Protein AF-A0A3D2YHN2-F1 (afdb_monomer)

Nearest PDB structures (foldseek):
  4n6c-assembly2_B  TM=9.951E-01  e=3.943E-09  Streptococcus pneumoniae CDC1873-00
  5com-assembly2_B  TM=9.867E-01  e=5.156E-09  Clostridioides difficile 630
  5cqv-assembly1_B  TM=9.433E-01  e=5.621E-07  Streptococcus agalactiae 2603V/R
  5cog-assembly1_A  TM=9.825E-01  e=1.256E-06  Saccharomyces cerevisiae
  5civ-assembly1_A  TM=9.525E-01  e=9.609E-07  Paenibacillus dendritiformis

Foldseek 3Di:
DVQLQPDDPPDPGGVLLVVLQVVLQVVQVVVQVVCVVVVHDHDPPHPVDDPVRVVVSSVVSCVPTSVDDSVVD

Radius of gyration: 14.03 Å; Cα contacts (8 Å, |Δi|>4): 70; chains: 1; bounding box: 25×31×37 Å

Sequence (73 aa):
EALKDKRVPGVDRTPAENLAYQVGWTTLLLKWEADKKRGMDVKTPSEQFKWNQLGGLYQWFTDTYAHLSLAEL

Structure (mmCIF, N/CA/C/O backbone):
data_AF-A0A3D2YHN2-F1
#
_entry.id   AF-A0A3D2YHN2-F1
#
loop_
_atom_site.group_PDB
_atom_site.id
_atom_site.type_symbol
_atom_site.label_atom_id
_atom_site.label_alt_id
_atom_site.label_comp_id
_atom_site.label_asym_id
_atom_site.label_entity_id
_atom_site.label_seq_id
_atom_site.pdbx_PDB_ins_code
_atom_site.Cartn_x
_atom_site.Cartn_y
_atom_site.Cartn_z
_atom_site.occupancy
_atom_site.B_iso_or_equiv
_atom_site.auth_seq_id
_atom_site.auth_comp_id
_atom_site.auth_asym_id
_atom_site.auth_atom_id
_atom_site.pdbx_PDB_model_num
ATOM 1 N N . GLU A 1 1 ? 12.987 3.961 -15.096 1.00 93.94 1 GLU A N 1
ATOM 2 C CA . GLU A 1 1 ? 11.670 3.862 -15.774 1.00 93.94 1 GLU A CA 1
ATOM 3 C C . GLU A 1 1 ? 11.477 2.683 -16.699 1.00 93.94 1 GLU A C 1
ATOM 5 O O . GLU A 1 1 ? 10.464 2.023 -16.553 1.00 93.94 1 GLU A O 1
ATOM 10 N N . ALA A 1 2 ? 12.410 2.330 -17.584 1.00 95.44 2 ALA A N 1
ATOM 11 C CA . ALA A 1 2 ? 12.179 1.260 -18.570 1.00 95.44 2 ALA A CA 1
ATOM 12 C C . ALA A 1 2 ? 11.699 -0.104 -18.010 1.00 95.44 2 ALA A C 1
ATOM 14 O O . ALA A 1 2 ? 11.073 -0.873 -18.731 1.00 95.44 2 ALA A O 1
ATOM 15 N N . LEU A 1 3 ? 11.995 -0.422 -16.743 1.00 96.81 3 LEU A N 1
ATOM 16 C CA . LEU A 1 3 ? 11.617 -1.686 -16.096 1.00 96.81 3 LEU A CA 1
ATOM 17 C C . LEU A 1 3 ? 10.535 -1.533 -15.020 1.00 96.81 3 LEU A C 1
ATOM 19 O O . LEU A 1 3 ? 10.219 -2.514 -14.353 1.00 96.81 3 LEU A O 1
ATOM 23 N N . LYS A 1 4 ? 9.987 -0.327 -14.845 1.00 97.50 4 LYS A N 1
ATOM 24 C CA . LYS A 1 4 ? 9.055 0.028 -13.767 1.00 97.50 4 LYS A CA 1
A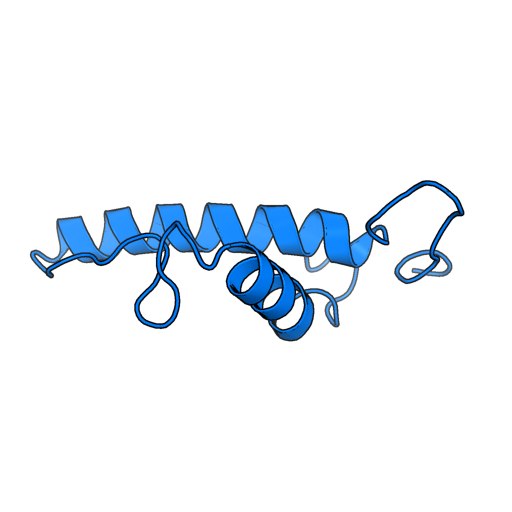TOM 25 C C . LYS A 1 4 ? 7.902 -0.975 -13.635 1.00 97.50 4 LYS A C 1
ATOM 27 O O . LYS A 1 4 ? 7.650 -1.477 -12.543 1.00 97.50 4 LYS A O 1
ATO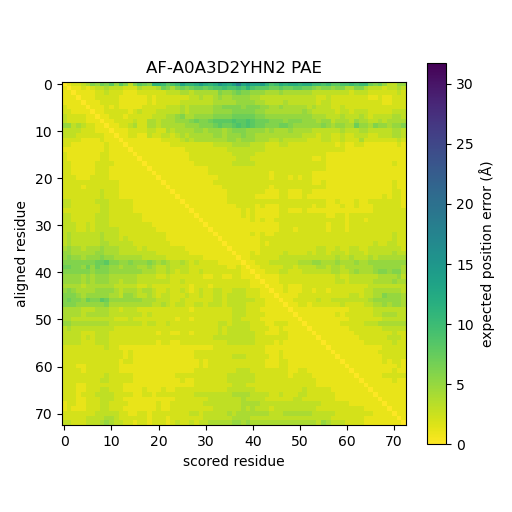M 32 N N . ASP A 1 5 ? 7.273 -1.297 -14.762 1.00 97.75 5 ASP A N 1
ATOM 33 C CA . ASP A 1 5 ? 6.093 -2.166 -14.832 1.00 97.75 5 ASP A CA 1
ATOM 34 C C . ASP A 1 5 ? 6.432 -3.568 -15.366 1.00 97.75 5 ASP A C 1
ATOM 36 O O . ASP A 1 5 ? 5.556 -4.353 -15.734 1.00 97.75 5 ASP A O 1
ATOM 40 N N . LYS A 1 6 ? 7.725 -3.919 -15.428 1.00 97.88 6 LYS A N 1
ATOM 41 C CA . LYS A 1 6 ? 8.147 -5.228 -15.926 1.00 97.88 6 LYS A CA 1
ATOM 42 C C . LYS A 1 6 ? 7.864 -6.302 -14.882 1.00 97.88 6 LYS A C 1
ATOM 44 O O . LYS A 1 6 ? 8.468 -6.323 -13.811 1.00 97.88 6 LYS A O 1
ATOM 49 N N . ARG A 1 7 ? 7.000 -7.249 -15.243 1.00 97.50 7 ARG A N 1
ATOM 50 C CA . ARG A 1 7 ? 6.743 -8.461 -14.462 1.00 97.50 7 ARG A CA 1
ATOM 51 C C . ARG A 1 7 ? 7.792 -9.530 -14.770 1.00 97.50 7 ARG A C 1
ATOM 53 O O . ARG A 1 7 ? 8.179 -9.719 -15.925 1.00 97.50 7 ARG A O 1
ATOM 60 N N . VAL A 1 8 ? 8.253 -10.225 -13.734 1.00 97.12 8 VAL A N 1
ATOM 61 C CA . VAL A 1 8 ? 9.236 -11.313 -13.833 1.00 97.12 8 VAL A CA 1
ATOM 62 C C . VAL A 1 8 ? 8.568 -12.616 -13.383 1.00 97.12 8 VAL A C 1
ATOM 64 O O . VAL A 1 8 ? 7.903 -12.609 -12.347 1.00 97.12 8 VAL A O 1
ATOM 67 N N . PRO A 1 9 ? 8.702 -13.730 -14.128 1.00 96.88 9 PRO A N 1
ATOM 68 C CA . PRO A 1 9 ? 8.147 -15.016 -13.711 1.00 96.88 9 PRO A CA 1
ATOM 69 C C . PRO A 1 9 ? 8.621 -15.415 -12.307 1.00 96.88 9 PRO A C 1
ATOM 71 O O . PRO A 1 9 ? 9.808 -15.320 -12.004 1.00 96.88 9 PRO A O 1
ATOM 74 N N . GLY A 1 10 ? 7.691 -15.852 -11.456 1.00 95.88 10 GLY A N 1
ATOM 75 C CA . GLY A 1 10 ? 7.976 -16.197 -10.058 1.00 95.88 10 GLY A CA 1
ATOM 76 C C . GLY A 1 10 ? 8.062 -15.003 -9.099 1.00 95.88 10 GLY A C 1
ATOM 77 O O . GLY A 1 10 ? 8.341 -15.208 -7.922 1.00 95.88 10 GLY A O 1
ATOM 78 N N . VAL A 1 11 ? 7.816 -13.774 -9.573 1.00 96.25 11 VAL A N 1
ATOM 79 C CA . VAL A 1 11 ? 7.739 -12.568 -8.739 1.00 96.25 11 VAL A CA 1
ATOM 80 C C . VAL A 1 11 ? 6.343 -11.952 -8.843 1.00 96.25 11 VAL A C 1
ATOM 82 O O . VAL A 1 11 ? 5.885 -11.583 -9.925 1.00 96.25 11 VAL A O 1
ATOM 85 N N . ASP A 1 12 ? 5.682 -11.805 -7.695 1.00 94.56 12 ASP A N 1
ATOM 86 C CA . ASP A 1 12 ? 4.279 -11.377 -7.619 1.00 94.56 12 ASP A CA 1
ATOM 87 C C . ASP A 1 12 ? 4.044 -9.908 -7.985 1.00 94.56 12 ASP A C 1
ATOM 89 O O . ASP A 1 12 ? 2.925 -9.545 -8.342 1.00 94.56 12 ASP A O 1
ATOM 93 N N . ARG A 1 13 ? 5.061 -9.044 -7.879 1.00 96.81 13 ARG A N 1
ATOM 94 C CA . ARG A 1 13 ? 4.929 -7.589 -8.062 1.00 96.81 13 ARG A CA 1
ATOM 95 C C . ARG A 1 13 ? 5.976 -7.034 -9.019 1.00 96.81 13 ARG A C 1
ATOM 97 O O . ARG A 1 13 ? 7.130 -7.463 -8.995 1.00 96.81 13 ARG A O 1
ATOM 104 N N . THR A 1 14 ? 5.591 -6.052 -9.824 1.00 98.31 14 THR A N 1
ATOM 105 C CA . THR A 1 14 ? 6.542 -5.195 -10.5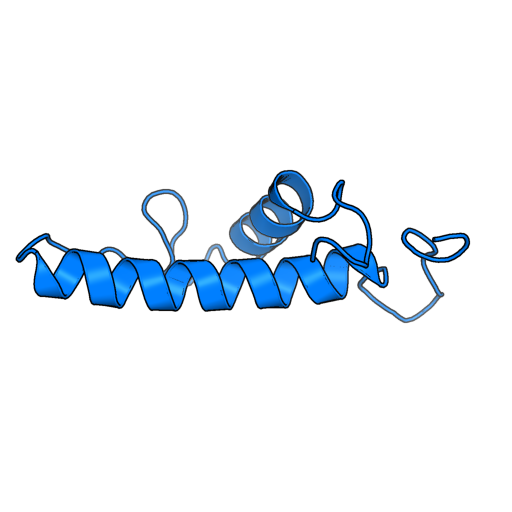53 1.00 98.31 14 THR A CA 1
ATOM 106 C C . THR A 1 14 ? 7.306 -4.287 -9.576 1.00 98.31 14 THR A C 1
ATOM 108 O O . THR A 1 14 ? 6.896 -4.143 -8.418 1.00 98.31 14 THR A O 1
ATOM 111 N N . PRO A 1 15 ? 8.410 -3.641 -9.996 1.00 98.50 15 PRO A N 1
ATOM 112 C CA . PRO A 1 15 ? 9.068 -2.622 -9.180 1.00 98.50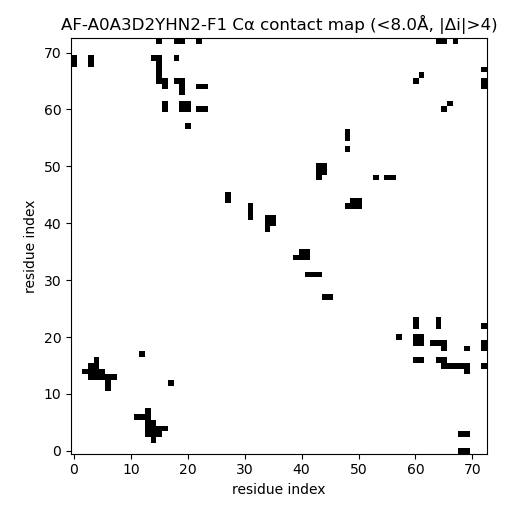 15 PRO A CA 1
ATOM 113 C C . PRO A 1 15 ? 8.121 -1.531 -8.650 1.00 98.50 15 PRO A C 1
ATOM 115 O O . PRO A 1 15 ? 8.155 -1.243 -7.454 1.00 98.50 15 PRO A O 1
ATOM 118 N N . ALA A 1 16 ? 7.240 -0.976 -9.491 1.00 98.44 16 ALA A N 1
ATOM 119 C CA . ALA A 1 16 ? 6.278 0.038 -9.047 1.00 98.44 16 ALA A CA 1
ATOM 120 C C . ALA A 1 16 ? 5.235 -0.514 -8.072 1.00 98.44 16 ALA A C 1
ATOM 122 O O . ALA A 1 16 ? 4.963 0.117 -7.058 1.00 98.44 16 ALA A O 1
ATOM 123 N N . GLU A 1 17 ? 4.690 -1.705 -8.324 1.00 98.50 17 GLU A N 1
ATOM 124 C CA . GLU A 1 17 ? 3.741 -2.358 -7.411 1.00 98.50 17 GLU A CA 1
ATOM 125 C C . GLU A 1 17 ? 4.380 -2.673 -6.049 1.00 98.50 17 GLU A C 1
ATOM 127 O O . GLU A 1 17 ? 3.723 -2.596 -5.008 1.00 98.50 17 GLU A O 1
ATOM 132 N N . ASN A 1 18 ? 5.670 -3.022 -6.035 1.00 98.31 18 ASN A N 1
ATOM 133 C CA . ASN A 1 18 ? 6.411 -3.274 -4.804 1.00 98.31 18 ASN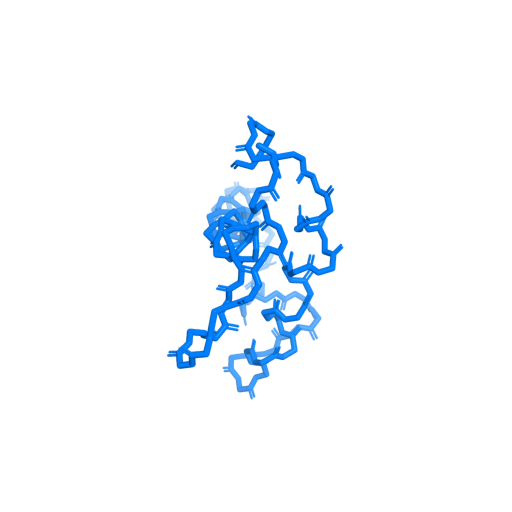 A CA 1
ATOM 134 C C . ASN A 1 18 ? 6.566 -1.990 -3.977 1.00 98.31 18 ASN A C 1
ATOM 136 O O . ASN A 1 18 ? 6.269 -2.004 -2.784 1.00 98.31 18 ASN A O 1
ATOM 140 N N . LEU A 1 19 ? 6.949 -0.874 -4.603 1.00 98.50 19 LEU A N 1
ATOM 141 C CA . LEU A 1 19 ? 7.025 0.417 -3.912 1.00 98.50 19 LEU A CA 1
ATOM 142 C C . LEU A 1 19 ? 5.641 0.920 -3.482 1.00 98.50 19 LEU A C 1
ATOM 144 O O . LEU A 1 19 ? 5.467 1.288 -2.323 1.00 98.50 19 LEU A O 1
ATOM 148 N N . ALA A 1 20 ? 4.634 0.834 -4.355 1.00 98.56 20 ALA A N 1
ATOM 149 C CA . ALA A 1 20 ? 3.244 1.185 -4.059 1.00 98.56 20 ALA A CA 1
ATOM 150 C C . ALA A 1 20 ? 2.708 0.462 -2.814 1.00 98.56 20 ALA A C 1
ATOM 152 O O . ALA A 1 20 ? 1.989 1.052 -2.010 1.00 98.56 20 ALA A O 1
ATOM 153 N N . TYR A 1 21 ? 3.093 -0.801 -2.613 1.00 98.44 21 TYR A N 1
ATOM 154 C CA . TYR A 1 21 ? 2.756 -1.552 -1.407 1.00 98.44 21 TYR A CA 1
ATOM 155 C C . TYR A 1 21 ? 3.359 -0.929 -0.135 1.00 98.44 21 TYR A C 1
ATOM 157 O O . TYR A 1 21 ? 2.669 -0.832 0.882 1.00 98.44 21 TYR A O 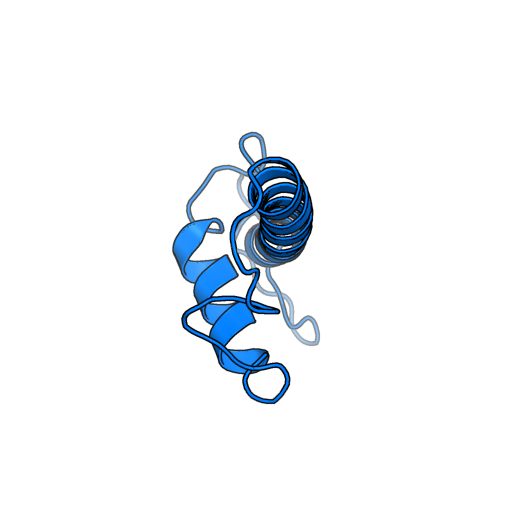1
ATOM 165 N N . GLN A 1 22 ? 4.620 -0.480 -0.179 1.00 98.56 22 GLN A N 1
ATOM 166 C CA . GLN A 1 22 ? 5.270 0.175 0.966 1.00 98.56 22 GLN A CA 1
ATOM 167 C C . GLN A 1 22 ? 4.655 1.553 1.238 1.00 98.56 22 GLN A C 1
ATOM 169 O O . GLN A 1 22 ? 4.331 1.878 2.385 1.00 98.56 22 GLN A O 1
ATOM 174 N N . VAL A 1 23 ? 4.446 2.342 0.180 1.00 98.44 23 VAL A N 1
ATOM 175 C CA . VAL A 1 23 ? 3.804 3.664 0.241 1.00 98.44 23 VAL A CA 1
ATOM 176 C C . VAL A 1 23 ? 2.401 3.547 0.831 1.00 98.44 23 VAL A C 1
ATOM 178 O O . VAL A 1 23 ? 2.052 4.288 1.750 1.00 98.44 23 VAL A O 1
ATOM 181 N N . GLY A 1 24 ? 1.614 2.567 0.384 1.00 98.25 24 GLY A N 1
ATOM 182 C CA . GLY A 1 24 ? 0.273 2.314 0.900 1.00 98.25 24 GLY A CA 1
ATOM 183 C C . GLY A 1 24 ? 0.248 2.043 2.404 1.00 98.25 24 GLY A C 1
ATOM 184 O O . GLY A 1 24 ? -0.490 2.698 3.142 1.00 98.25 24 GLY A O 1
ATOM 185 N N . TRP A 1 25 ? 1.092 1.131 2.893 1.00 98.62 25 TRP A N 1
ATOM 186 C CA . TRP A 1 25 ? 1.131 0.797 4.321 1.00 98.62 25 TRP A CA 1
ATOM 187 C C . TRP A 1 25 ? 1.639 1.934 5.203 1.00 98.62 25 TRP A C 1
ATOM 189 O O . TRP A 1 25 ? 1.046 2.213 6.247 1.00 98.62 25 TRP A O 1
ATOM 199 N N . THR A 1 26 ? 2.718 2.600 4.796 1.00 98.50 26 THR A N 1
ATOM 200 C CA . THR A 1 26 ? 3.272 3.734 5.551 1.00 98.50 26 THR A CA 1
ATOM 201 C C . THR A 1 26 ? 2.297 4.908 5.594 1.00 98.50 26 THR A C 1
ATOM 203 O O . THR A 1 26 ? 2.114 5.506 6.654 1.00 98.50 26 THR A O 1
ATOM 206 N N . THR A 1 27 ? 1.581 5.173 4.498 1.00 98.19 27 THR A N 1
ATOM 207 C CA . THR A 1 27 ? 0.515 6.185 4.450 1.00 98.19 27 THR A CA 1
ATOM 208 C C . THR A 1 27 ? -0.616 5.855 5.421 1.00 98.19 27 THR A C 1
ATOM 210 O O . THR A 1 27 ? -1.057 6.734 6.163 1.00 98.19 27 THR A O 1
ATOM 213 N N . LEU A 1 28 ? -1.070 4.596 5.470 1.00 98.31 28 LEU A N 1
ATOM 214 C CA . LEU A 1 28 ? -2.093 4.176 6.432 1.00 98.31 28 LEU A CA 1
ATOM 215 C C . LEU A 1 28 ? -1.618 4.344 7.876 1.00 98.31 28 LEU A C 1
ATOM 217 O O . LEU A 1 28 ? -2.347 4.914 8.683 1.00 98.31 28 LEU A O 1
ATOM 221 N N . LEU A 1 29 ? -0.392 3.922 8.193 1.00 98.44 29 LEU A N 1
ATOM 222 C CA . LEU A 1 29 ? 0.171 4.053 9.539 1.00 98.44 29 LEU A CA 1
ATOM 223 C C . LEU A 1 29 ? 0.224 5.517 9.996 1.00 98.44 29 LEU A C 1
ATOM 225 O O . LEU A 1 29 ? -0.204 5.840 11.106 1.00 98.44 29 LEU A O 1
ATOM 229 N N . LEU A 1 30 ? 0.705 6.409 9.126 1.00 98.38 30 LEU A N 1
ATOM 230 C CA . LEU A 1 30 ? 0.745 7.848 9.389 1.00 98.38 30 LEU A CA 1
ATOM 231 C C . LEU A 1 30 ? -0.661 8.431 9.560 1.00 98.38 30 LEU A C 1
ATOM 233 O O . LEU A 1 30 ? -0.888 9.227 10.473 1.00 98.38 30 LEU A O 1
ATOM 237 N N . LYS A 1 31 ? -1.613 8.010 8.720 1.00 97.88 31 LYS A N 1
ATOM 238 C CA . LYS A 1 31 ? -3.014 8.428 8.813 1.00 97.88 31 LYS A CA 1
ATOM 239 C C . LYS A 1 31 ? -3.635 8.008 10.142 1.00 97.88 31 LYS A C 1
ATOM 241 O O . LYS A 1 31 ? -4.241 8.846 10.799 1.00 97.88 31 LYS A O 1
ATOM 246 N N . TRP A 1 32 ? -3.463 6.756 10.561 1.00 98.31 32 TRP A N 1
ATOM 247 C CA . TRP A 1 32 ? -3.993 6.262 11.834 1.00 98.31 32 TRP A CA 1
ATOM 248 C C . TRP A 1 32 ? -3.476 7.083 13.017 1.00 98.31 32 TRP A C 1
ATOM 250 O O . TRP A 1 32 ? -4.257 7.490 13.874 1.00 98.31 32 TRP A O 1
ATOM 260 N N . GLU A 1 33 ? -2.174 7.367 13.049 1.00 98.19 33 GLU A N 1
ATOM 261 C CA . GLU A 1 33 ? -1.564 8.159 14.119 1.00 98.19 33 GLU A CA 1
ATOM 262 C C . GLU A 1 33 ? -2.067 9.611 14.118 1.00 98.19 33 GLU A C 1
ATOM 264 O O . GLU A 1 33 ? -2.395 10.161 15.172 1.00 98.19 33 GLU A O 1
ATOM 269 N N . ALA A 1 34 ? -2.166 10.240 12.943 1.00 98.19 34 ALA A N 1
ATOM 270 C CA . ALA A 1 34 ? -2.682 11.600 12.807 1.00 98.19 34 ALA A CA 1
ATOM 271 C C . ALA A 1 34 ? -4.162 11.702 13.211 1.00 98.19 34 ALA A C 1
ATOM 273 O O . ALA A 1 34 ? -4.548 12.623 13.934 1.00 98.19 34 ALA A O 1
ATOM 274 N N . ASP A 1 35 ? -4.982 10.745 12.783 1.00 98.06 35 ASP A N 1
ATOM 275 C CA . ASP A 1 35 ? -6.410 10.699 13.086 1.00 98.06 35 ASP A CA 1
ATOM 276 C C . ASP A 1 35 ? -6.644 10.458 14.583 1.00 98.06 35 ASP A C 1
ATOM 278 O O . ASP A 1 35 ? -7.426 11.176 15.215 1.00 98.06 35 ASP A O 1
ATOM 282 N N . LYS A 1 36 ? -5.872 9.548 15.187 1.00 97.50 36 LYS A N 1
ATOM 283 C CA . LYS A 1 36 ? -5.885 9.305 16.633 1.00 97.50 36 LYS A CA 1
ATOM 284 C C . LYS A 1 36 ? -5.487 10.548 17.428 1.00 97.50 36 LYS A C 1
ATOM 286 O O . LYS A 1 36 ? -6.160 10.890 18.398 1.00 97.50 36 LYS A O 1
ATOM 291 N N . LYS A 1 37 ? -4.436 11.268 17.015 1.00 97.94 37 LYS A N 1
ATOM 292 C CA . LYS A 1 37 ? -4.019 12.539 17.649 1.00 97.94 37 LYS A CA 1
ATOM 293 C C . LYS A 1 37 ? -5.097 13.617 17.591 1.00 97.94 37 LYS A C 1
ATOM 295 O O . LYS A 1 37 ? -5.161 14.461 18.479 1.00 97.94 37 LYS A O 1
ATOM 300 N N . ARG A 1 38 ? -5.953 13.583 16.570 1.00 98.00 38 ARG A N 1
ATOM 301 C CA . ARG A 1 38 ? -7.105 14.482 16.423 1.00 98.00 38 ARG A CA 1
ATOM 302 C C . ARG A 1 38 ? -8.333 14.040 17.226 1.00 98.00 38 ARG A C 1
ATOM 304 O O . ARG A 1 38 ? -9.363 14.701 17.139 1.00 98.00 38 ARG A O 1
ATOM 311 N N . GLY A 1 39 ? -8.242 12.945 17.983 1.00 97.50 39 GLY A N 1
ATOM 312 C CA . GLY A 1 39 ? -9.355 12.388 18.752 1.00 97.50 39 GLY A CA 1
ATOM 313 C C . GLY A 1 39 ? -10.424 11.714 17.889 1.00 97.50 39 GLY A C 1
ATOM 314 O O . GLY A 1 39 ? -11.549 11.546 18.350 1.00 97.50 39 GLY A O 1
ATOM 315 N N . MET A 1 40 ? -10.104 11.362 16.640 1.00 97.62 40 MET A N 1
ATOM 316 C CA . MET A 1 40 ? -11.021 10.639 15.759 1.00 97.62 40 MET A CA 1
ATOM 317 C C . MET A 1 40 ? -10.947 9.136 16.031 1.00 97.62 40 MET A C 1
ATOM 319 O O . MET A 1 40 ? -9.897 8.615 16.412 1.00 97.62 40 MET A O 1
ATOM 323 N N . ASP A 1 41 ? -12.063 8.440 15.811 1.00 95.62 41 ASP A N 1
ATOM 324 C CA . ASP A 1 41 ? -12.073 6.979 15.818 1.00 95.62 41 ASP A CA 1
ATOM 325 C C . ASP A 1 41 ? -11.341 6.449 14.577 1.00 95.62 41 ASP A C 1
ATOM 327 O O . ASP A 1 41 ? -11.543 6.946 13.467 1.00 95.62 41 ASP A O 1
ATOM 331 N N . VAL A 1 42 ? -10.461 5.467 14.770 1.00 97.25 42 VAL A N 1
ATOM 332 C CA . VAL A 1 42 ? -9.557 4.968 13.727 1.00 97.25 42 VAL A CA 1
ATOM 333 C C . VAL A 1 42 ? -9.924 3.539 13.367 1.00 97.25 42 VAL A C 1
ATOM 335 O O . VAL A 1 42 ? -9.765 2.622 14.175 1.00 97.25 42 VAL A O 1
ATOM 338 N N . LYS A 1 43 ? -10.327 3.321 12.113 1.00 96.25 43 LYS A N 1
ATOM 339 C CA . LYS A 1 43 ? -10.540 1.975 11.573 1.00 96.25 43 LYS A CA 1
ATOM 340 C C . LYS A 1 43 ? -9.295 1.438 10.887 1.00 96.25 43 LYS A C 1
ATOM 342 O O . LYS A 1 43 ? -8.664 2.115 10.077 1.00 96.25 43 LYS A O 1
ATOM 347 N N . TH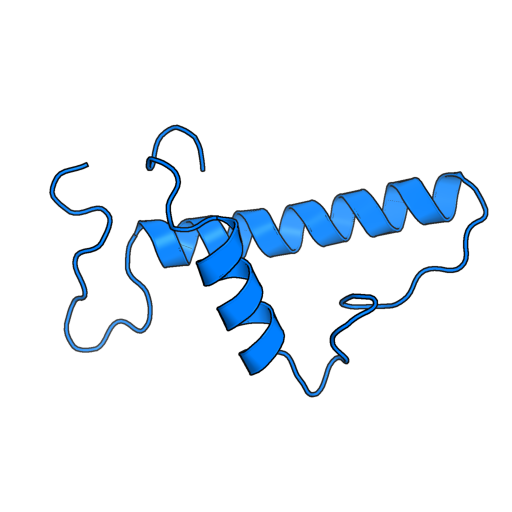R A 1 44 ? -8.977 0.182 11.190 1.00 97.38 44 THR A N 1
ATOM 348 C CA . THR A 1 44 ? -7.830 -0.529 10.618 1.00 97.38 44 THR A CA 1
ATOM 349 C C . THR A 1 44 ? -8.277 -1.750 9.799 1.00 97.38 44 THR A C 1
ATOM 351 O O . THR A 1 44 ? -9.229 -2.432 10.191 1.00 97.38 44 THR A O 1
ATOM 354 N N . PRO A 1 45 ? -7.583 -2.070 8.689 1.00 96.69 45 PRO A N 1
ATOM 355 C CA . PRO A 1 45 ? -6.506 -1.291 8.073 1.00 96.69 45 PRO A CA 1
ATOM 356 C C . PRO A 1 45 ? -6.999 -0.027 7.339 1.00 96.69 45 PRO A C 1
ATOM 358 O O . PRO A 1 45 ? -6.258 0.946 7.243 1.00 96.69 45 PRO A O 1
ATOM 361 N N . SER A 1 46 ? -8.245 0.016 6.867 1.00 96.19 46 SER A N 1
ATOM 362 C CA . SER A 1 46 ? -8.840 1.241 6.320 1.00 96.19 46 SER A CA 1
ATOM 363 C C . SER A 1 46 ? -10.352 1.287 6.552 1.00 96.19 46 SER A C 1
ATOM 365 O O . SER A 1 46 ? -10.940 0.354 7.093 1.00 96.19 46 SER A O 1
ATOM 367 N N . GLU A 1 47 ? -10.999 2.374 6.127 1.00 93.94 47 GLU A N 1
ATOM 368 C CA . GLU A 1 47 ? -12.463 2.492 6.151 1.00 93.94 47 GLU A CA 1
ATOM 369 C C . GLU A 1 47 ? -13.149 1.510 5.186 1.00 93.94 47 GLU A C 1
ATOM 371 O O . GLU A 1 47 ? -14.259 1.051 5.451 1.00 93.94 47 GLU A O 1
ATOM 376 N N . GLN A 1 48 ? -12.496 1.190 4.065 1.00 95.75 48 GLN A N 1
ATOM 377 C CA . GLN A 1 48 ? -13.056 0.367 2.989 1.00 95.75 48 GLN A CA 1
ATOM 378 C C . GLN A 1 48 ? -12.711 -1.122 3.112 1.00 95.75 48 GLN A C 1
ATOM 380 O O . GLN A 1 48 ? -13.429 -1.954 2.559 1.00 95.75 48 GLN A O 1
ATOM 385 N N . PHE A 1 49 ? -11.630 -1.473 3.816 1.00 97.81 49 PHE A N 1
ATOM 386 C CA . PHE A 1 49 ? -11.122 -2.843 3.887 1.00 97.81 49 PHE A CA 1
ATOM 387 C C . PHE A 1 49 ? -10.887 -3.284 5.329 1.00 97.81 49 PHE A C 1
ATOM 389 O O . PHE A 1 49 ? -10.274 -2.572 6.121 1.00 97.81 49 PHE A O 1
ATOM 396 N N . LYS A 1 50 ? -11.316 -4.509 5.645 1.00 97.94 50 LYS A N 1
ATOM 397 C CA . LYS A 1 50 ? -11.009 -5.203 6.905 1.00 97.94 50 LYS A CA 1
ATOM 398 C C . LYS A 1 50 ? -9.708 -6.008 6.800 1.00 97.94 50 LYS A C 1
ATOM 400 O O . LYS A 1 50 ? -9.231 -6.311 5.709 1.00 97.94 50 LYS A O 1
ATOM 405 N N . TRP A 1 51 ? -9.173 -6.448 7.941 1.00 98.25 51 TRP A N 1
ATOM 406 C CA . TRP A 1 51 ? -7.966 -7.291 8.013 1.00 98.25 51 TRP A CA 1
ATOM 407 C C . TRP A 1 51 ? -8.067 -8.632 7.274 1.00 98.25 51 TRP A C 1
ATOM 409 O O . TRP A 1 51 ? -7.053 -9.199 6.891 1.00 98.25 51 TRP A O 1
ATOM 419 N N . ASN A 1 52 ? -9.272 -9.144 7.032 1.00 97.75 52 ASN A N 1
ATOM 420 C CA . ASN A 1 52 ? -9.483 -10.341 6.215 1.00 97.75 52 ASN A CA 1
ATOM 421 C C . ASN A 1 52 ? -9.667 -10.032 4.714 1.00 97.75 52 ASN A C 1
ATOM 423 O O . ASN A 1 52 ? -9.938 -10.940 3.936 1.00 97.75 52 ASN A O 1
ATOM 427 N N . GLN A 1 53 ? -9.521 -8.770 4.297 1.00 98.00 53 GLN A N 1
ATOM 428 C CA . GLN A 1 53 ? -9.688 -8.294 2.918 1.00 98.00 53 GLN A CA 1
ATOM 429 C C . GLN A 1 53 ? -8.397 -7.672 2.361 1.00 98.00 53 GLN A C 1
ATOM 431 O O . GLN A 1 53 ? -8.439 -6.827 1.467 1.00 98.00 53 GLN A O 1
ATOM 436 N N . LEU A 1 54 ? -7.232 -8.094 2.867 1.00 98.12 54 LEU A N 1
ATOM 437 C CA . LEU A 1 54 ? -5.942 -7.504 2.496 1.00 98.12 54 LEU A CA 1
ATOM 438 C C . LEU A 1 54 ? -5.613 -7.629 1.006 1.00 98.12 54 LEU A C 1
ATOM 440 O O . LEU A 1 54 ? -4.989 -6.729 0.463 1.00 98.12 54 LEU A O 1
ATOM 444 N N . GLY A 1 55 ? -6.086 -8.673 0.319 1.00 97.62 55 GLY A N 1
ATOM 445 C CA . GLY A 1 55 ? -5.928 -8.771 -1.137 1.00 97.62 55 GLY A CA 1
ATOM 446 C C . GLY A 1 55 ? -6.551 -7.580 -1.879 1.00 97.62 55 GLY A C 1
ATOM 447 O O . GLY A 1 55 ? -5.912 -6.998 -2.751 1.00 97.62 55 GLY A O 1
ATOM 448 N N . GLY A 1 56 ? -7.756 -7.158 -1.473 1.00 98.00 56 GLY A N 1
ATOM 449 C CA . GLY A 1 56 ? -8.415 -5.971 -2.026 1.00 98.00 56 GLY A CA 1
ATOM 450 C C . GLY A 1 56 ? -7.695 -4.675 -1.656 1.00 98.00 56 GLY A C 1
ATOM 451 O O . GLY A 1 56 ? -7.540 -3.796 -2.499 1.00 98.00 56 GLY A O 1
ATOM 452 N N . LEU A 1 57 ? -7.174 -4.588 -0.429 1.00 98.38 57 LEU A N 1
ATOM 453 C CA . LEU A 1 57 ? -6.364 -3.447 -0.000 1.00 98.38 57 LEU A CA 1
ATOM 454 C C . LEU A 1 57 ? -5.069 -3.316 -0.822 1.00 98.38 57 LEU A C 1
ATOM 456 O O . LEU A 1 57 ? -4.680 -2.212 -1.188 1.00 98.38 57 LEU A O 1
ATOM 460 N N . TYR A 1 58 ? -4.403 -4.428 -1.141 1.00 98.12 58 TYR A N 1
ATOM 461 C CA . TYR A 1 58 ? -3.169 -4.417 -1.936 1.00 98.12 58 TYR A CA 1
ATOM 462 C C . TYR A 1 58 ? -3.423 -4.032 -3.388 1.00 98.12 58 TYR A C 1
ATOM 464 O O . TYR A 1 58 ? -2.619 -3.308 -3.980 1.00 98.12 58 TYR A O 1
ATOM 472 N N . GLN A 1 59 ? -4.547 -4.485 -3.948 1.00 98.19 59 GLN A N 1
ATOM 473 C CA . GLN A 1 59 ? -4.984 -4.022 -5.258 1.00 98.19 59 GLN A CA 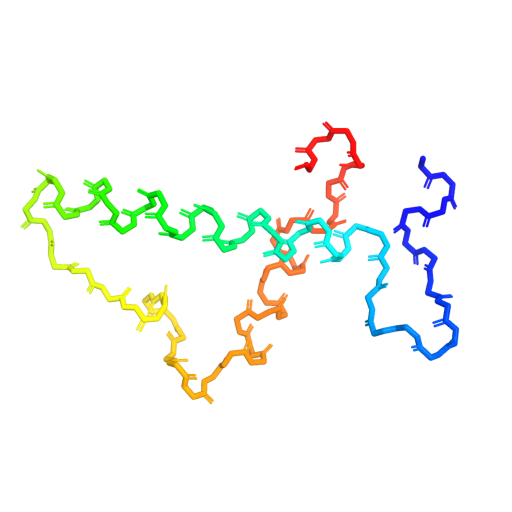1
ATOM 474 C C . GLN A 1 59 ? -5.239 -2.514 -5.226 1.00 98.19 59 GLN A C 1
ATOM 476 O O . GLN A 1 59 ? -4.728 -1.793 -6.072 1.00 98.19 59 GLN A O 1
ATOM 481 N N . TRP A 1 60 ? -5.905 -2.017 -4.181 1.00 98.38 60 TRP A N 1
ATOM 482 C CA . TRP A 1 60 ? -6.130 -0.586 -4.015 1.00 98.38 60 TRP A CA 1
ATOM 483 C C . TRP A 1 60 ? -4.824 0.219 -3.908 1.00 98.38 60 TRP A C 1
ATOM 485 O O . TRP A 1 60 ? -4.727 1.280 -4.517 1.00 98.38 60 TRP A O 1
ATOM 495 N N . PHE A 1 61 ? -3.789 -0.275 -3.214 1.00 98.38 61 PHE A N 1
ATOM 496 C CA . PHE A 1 61 ? -2.462 0.365 -3.233 1.00 98.38 61 PHE A CA 1
ATOM 497 C C . PHE A 1 61 ? -1.876 0.432 -4.644 1.00 98.38 61 PHE A C 1
ATOM 499 O O . PHE A 1 61 ? -1.341 1.465 -5.043 1.00 98.38 61 PHE A O 1
ATOM 506 N N . THR A 1 62 ? -1.993 -0.657 -5.402 1.00 98.12 62 THR A N 1
ATOM 507 C CA . THR A 1 62 ? -1.511 -0.726 -6.786 1.00 98.12 62 THR A CA 1
ATOM 508 C C . THR A 1 62 ? -2.226 0.303 -7.656 1.00 98.12 62 THR A C 1
ATOM 510 O O . THR A 1 62 ? -1.569 1.124 -8.293 1.00 98.12 62 THR A O 1
ATOM 513 N N . ASP A 1 63 ? -3.556 0.336 -7.606 1.00 98.12 63 ASP A N 1
ATOM 514 C CA . ASP A 1 63 ? -4.374 1.269 -8.385 1.00 98.12 63 ASP A CA 1
ATOM 515 C C . ASP A 1 63 ? -4.083 2.733 -7.999 1.00 98.12 63 ASP A C 1
ATOM 517 O O . ASP A 1 63 ? -4.023 3.618 -8.856 1.00 98.12 63 ASP A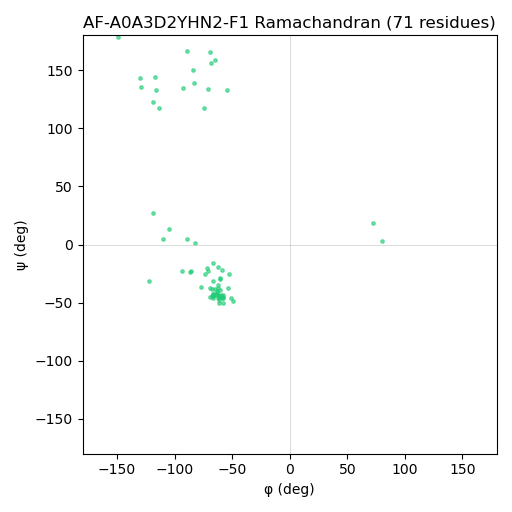 O 1
ATOM 521 N N . THR A 1 64 ? -3.844 2.983 -6.707 1.00 98.06 64 THR A N 1
ATOM 522 C CA . THR A 1 64 ? -3.629 4.330 -6.158 1.00 98.06 64 THR A CA 1
ATOM 523 C C . THR A 1 64 ? -2.232 4.875 -6.437 1.00 98.06 64 THR A C 1
ATOM 525 O O . THR A 1 64 ? -2.104 6.072 -6.672 1.00 98.06 64 THR A O 1
ATOM 528 N N . TYR A 1 65 ? -1.187 4.043 -6.409 1.00 98.31 65 TYR A N 1
ATOM 529 C CA . TYR A 1 65 ? 0.197 4.537 -6.424 1.00 98.31 65 TYR A CA 1
ATOM 530 C C . TYR A 1 65 ? 1.045 4.004 -7.581 1.00 98.31 65 TYR A C 1
ATOM 532 O O . TYR A 1 65 ? 1.916 4.723 -8.058 1.00 98.31 65 TYR A O 1
ATOM 540 N N . ALA A 1 66 ? 0.822 2.786 -8.087 1.00 97.62 66 ALA A N 1
ATOM 541 C CA . ALA A 1 66 ? 1.766 2.164 -9.029 1.00 97.62 66 ALA A CA 1
ATOM 542 C C . ALA A 1 66 ? 1.852 2.886 -10.391 1.00 97.62 66 ALA A C 1
ATOM 544 O O . ALA A 1 66 ? 2.811 2.703 -11.141 1.00 97.62 66 ALA A O 1
ATOM 545 N N . HIS A 1 67 ? 0.885 3.747 -10.718 1.00 97.38 67 HIS A N 1
ATOM 546 C CA . HIS A 1 67 ? 0.938 4.578 -11.919 1.00 97.38 67 HIS A CA 1
ATOM 547 C C . HIS A 1 67 ? 1.978 5.714 -11.830 1.00 97.38 67 HIS A C 1
ATOM 549 O O . HIS A 1 67 ? 2.443 6.173 -12.874 1.00 97.38 67 HIS A O 1
ATOM 555 N N . LEU A 1 68 ? 2.411 6.104 -10.627 1.00 98.00 68 LEU A N 1
ATOM 556 C CA . LEU A 1 68 ? 3.453 7.114 -10.391 1.00 98.00 68 LEU A CA 1
ATOM 557 C C . LEU A 1 68 ? 4.836 6.633 -10.845 1.00 98.00 68 LEU A C 1
ATOM 559 O O . LEU A 1 68 ? 5.078 5.430 -10.954 1.00 98.00 68 LEU A O 1
ATOM 563 N N . SER A 1 69 ? 5.754 7.549 -11.146 1.00 98.19 69 SER A N 1
ATOM 564 C CA . SER A 1 69 ? 7.135 7.180 -11.484 1.00 98.19 69 SER A CA 1
ATOM 565 C C . SER A 1 69 ? 7.858 6.543 -10.294 1.00 98.19 69 SER A C 1
ATOM 567 O O . SER A 1 69 ? 7.503 6.771 -9.139 1.00 98.19 69 SER A O 1
ATOM 569 N N . LEU A 1 70 ? 8.926 5.780 -10.553 1.00 97.75 70 LEU A N 1
ATOM 570 C CA . LEU A 1 70 ? 9.735 5.200 -9.465 1.00 97.75 70 LEU A CA 1
ATOM 571 C C . LEU A 1 70 ? 10.400 6.258 -8.571 1.00 97.75 70 LEU A C 1
ATOM 573 O O . LEU A 1 70 ? 10.840 5.920 -7.483 1.00 97.75 70 LEU A O 1
ATOM 577 N N . ALA A 1 71 ? 10.537 7.498 -9.047 1.00 97.38 71 ALA A N 1
ATOM 578 C CA . ALA A 1 71 ? 11.106 8.596 -8.271 1.00 97.38 71 ALA A CA 1
ATOM 579 C C . ALA A 1 71 ? 10.065 9.314 -7.393 1.00 97.38 71 ALA A C 1
ATOM 581 O O . ALA A 1 71 ? 10.441 9.980 -6.433 1.00 97.38 71 ALA A O 1
ATOM 582 N N . GLU A 1 72 ? 8.781 9.221 -7.745 1.00 96.69 72 GLU A N 1
ATOM 583 C CA . GLU A 1 72 ? 7.668 9.784 -6.970 1.00 96.69 72 GLU A CA 1
ATOM 584 C C . GLU A 1 72 ? 7.163 8.827 -5.880 1.00 96.69 72 GLU A C 1
ATOM 586 O O . GLU A 1 72 ? 6.546 9.285 -4.917 1.00 96.69 72 GLU A O 1
ATOM 591 N N . LEU A 1 73 ? 7.401 7.521 -6.052 1.00 94.44 73 LEU A N 1
ATOM 592 C CA . LEU A 1 73 ? 7.110 6.451 -5.090 1.00 94.44 73 LEU A CA 1
ATOM 593 C C . LEU A 1 73 ? 8.172 6.364 -3.988 1.00 94.44 73 LEU A C 1
ATOM 595 O O . LEU A 1 73 ? 7.763 6.220 -2.814 1.00 94.44 73 LEU A O 1
#

Solvent-accessible surface area (backbone atoms only — not comparable to full-atom values): 4296 Å² total; per-residue (Å²): 113,98,56,36,79,50,73,47,94,97,48,99,53,23,60,26,39,50,42,15,48,52,48,43,52,53,51,42,55,53,47,46,53,55,39,44,76,71,73,44,90,73,60,68,70,37,93,89,32,49,80,92,36,52,71,61,48,53,50,49,21,31,74,74,40,30,84,52,54,81,86,79,91

Mean predicted aligned error: 2.36 Å

pLDDT: mean 97.55, std 1.11, range [93.94, 98.62]

Secondary structure (DSSP, 8-state):
-TTTT---TT-SS-HHHHHHHHHHHHHHHHHHHHHHHTT----SS-SS--GGGHHHHHHHHHHHHTTS-TTT-